Protein AF-A0A9X8MTF3-F1 (afdb_monomer_lite)

Secondary structure (DSSP, 8-state):
--------------PEEEEEE--STT-S-EEEEETTT--EEEE-EE---HHHHTT-SS--TT---EE--HHHHHHHS---

Foldseek 3Di:
DDDDPDDDDPPPPFDWAWQDAPDDPDDDWTWTARPVPRDIDIRADWDDDPVVVVPDPPDDPPDTDHDDDPVNCVPGPDPD

Structure (mmCIF, N/CA/C/O backbone):
data_AF-A0A9X8MTF3-F1
#
_entry.id   AF-A0A9X8MTF3-F1
#
loop_
_atom_site.group_PDB
_atom_site.id
_atom_site.type_symbol
_atom_site.label_atom_id
_atom_site.label_alt_id
_atom_site.label_comp_id
_atom_site.label_asym_id
_atom_site.label_entity_id
_atom_site.label_seq_id
_atom_site.pdbx_PDB_ins_code
_atom_site.Cartn_x
_atom_site.Cartn_y
_atom_site.Cartn_z
_atom_site.occupancy
_atom_site.B_iso_or_equiv
_atom_site.auth_seq_id
_atom_site.auth_comp_id
_atom_site.auth_asym_id
_atom_site.auth_atom_id
_atom_site.pdbx_PDB_model_num
ATOM 1 N N . MET A 1 1 ? -31.529 9.947 -24.471 1.00 39.81 1 MET A N 1
ATOM 2 C CA . MET A 1 1 ? -31.553 8.587 -23.891 1.00 39.81 1 MET A CA 1
ATOM 3 C C . MET A 1 1 ? -30.118 8.155 -23.663 1.00 39.81 1 MET A C 1
ATOM 5 O O . MET A 1 1 ? -29.432 7.908 -24.641 1.00 39.81 1 MET A O 1
ATOM 9 N N . LEU A 1 2 ? -29.660 8.091 -22.413 1.00 33.94 2 LEU A N 1
ATOM 10 C CA . LEU A 1 2 ? -28.511 7.263 -22.050 1.00 33.94 2 LEU A CA 1
ATOM 11 C C . LEU A 1 2 ? -28.922 6.430 -20.833 1.00 33.94 2 LEU A C 1
ATOM 13 O O . LEU A 1 2 ? -29.202 6.973 -19.769 1.00 33.94 2 LEU A O 1
ATOM 17 N N . ASN A 1 3 ? -29.020 5.119 -21.041 1.00 43.94 3 ASN A N 1
ATOM 18 C CA . ASN A 1 3 ? -29.156 4.117 -19.993 1.00 43.94 3 ASN A CA 1
ATOM 19 C C . ASN A 1 3 ? -27.750 3.611 -19.675 1.00 43.94 3 ASN A C 1
ATOM 21 O O . ASN A 1 3 ? -27.163 2.909 -20.493 1.00 43.94 3 ASN A O 1
ATOM 25 N N . LEU A 1 4 ? -27.237 3.933 -18.490 1.00 41.75 4 LEU A N 1
ATOM 26 C CA . LEU A 1 4 ? -26.041 3.298 -17.942 1.00 41.75 4 LEU A CA 1
ATOM 27 C C . LEU A 1 4 ? -26.411 2.603 -16.631 1.00 41.75 4 LEU A C 1
ATOM 29 O O . LEU A 1 4 ? -26.063 3.037 -15.538 1.00 41.75 4 LEU A O 1
ATOM 33 N N . LYS A 1 5 ? -27.190 1.527 -16.751 1.00 51.72 5 LYS A N 1
ATOM 34 C CA . LYS A 1 5 ? -27.421 0.579 -15.663 1.00 51.72 5 LYS A CA 1
ATOM 35 C C . LYS A 1 5 ? -26.784 -0.754 -16.054 1.00 51.72 5 LYS A C 1
ATOM 37 O O . LYS A 1 5 ? -27.436 -1.613 -16.630 1.00 51.72 5 LYS A O 1
ATOM 42 N N . LEU A 1 6 ? -25.492 -0.867 -15.757 1.00 46.09 6 LEU A N 1
ATOM 43 C CA . LEU A 1 6 ? -24.720 -2.107 -15.622 1.00 46.09 6 LEU A CA 1
ATOM 44 C C . LEU A 1 6 ? -23.619 -1.790 -14.578 1.00 46.09 6 LEU A C 1
ATOM 46 O O . LEU A 1 6 ? -22.626 -1.164 -14.912 1.00 46.09 6 LEU A O 1
ATOM 50 N N . ILE A 1 7 ? -23.935 -1.772 -13.275 1.00 44.25 7 ILE A N 1
ATOM 51 C CA .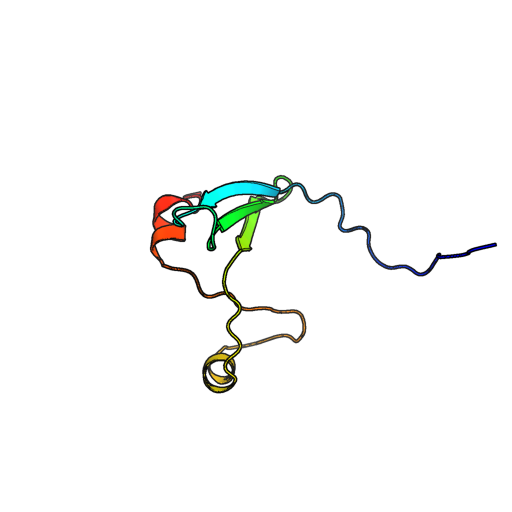 ILE A 1 7 ? -23.728 -2.876 -12.309 1.00 44.25 7 ILE A CA 1
ATOM 52 C C . ILE A 1 7 ? -22.239 -3.297 -12.310 1.00 44.25 7 ILE A C 1
ATOM 54 O O . ILE A 1 7 ? -21.779 -3.886 -13.275 1.00 44.25 7 ILE A O 1
ATOM 58 N N . SER A 1 8 ? -21.438 -3.022 -11.274 1.00 41.06 8 SER A N 1
ATOM 59 C CA . SER A 1 8 ? -21.491 -3.794 -10.026 1.00 41.06 8 SER A CA 1
ATOM 60 C C . SER A 1 8 ? -20.651 -3.160 -8.905 1.00 41.06 8 SER A C 1
ATOM 62 O O . SER A 1 8 ? -19.488 -2.836 -9.111 1.00 41.06 8 SER A O 1
ATOM 64 N N . ARG A 1 9 ? -21.270 -3.069 -7.718 1.00 47.44 9 ARG A N 1
ATOM 65 C CA . ARG A 1 9 ? -20.755 -2.629 -6.407 1.00 47.44 9 ARG A CA 1
ATOM 66 C C . ARG A 1 9 ? -20.263 -1.183 -6.354 1.00 47.44 9 ARG A C 1
ATOM 68 O O . ARG A 1 9 ? -19.099 -0.876 -6.562 1.00 47.44 9 ARG A O 1
ATOM 75 N N . LYS A 1 10 ? -21.166 -0.306 -5.903 1.00 46.03 10 LYS A N 1
ATOM 76 C CA . LYS A 1 10 ? -20.784 0.748 -4.959 1.00 46.03 10 LYS A CA 1
ATOM 77 C C . LYS A 1 10 ? -19.872 0.045 -3.944 1.00 46.03 10 LYS A C 1
ATOM 79 O O . LYS A 1 10 ? -20.357 -0.871 -3.277 1.00 46.03 10 LYS A O 1
ATOM 84 N N . ALA A 1 11 ? -18.576 0.365 -3.901 1.00 55.44 11 ALA A N 1
ATOM 85 C CA . ALA A 1 11 ? -17.846 0.160 -2.661 1.00 55.44 11 ALA A CA 1
ATOM 86 C C . ALA A 1 11 ? -18.760 0.796 -1.615 1.00 55.44 11 ALA A C 1
ATOM 88 O O . ALA A 1 11 ? -19.147 1.957 -1.765 1.00 55.44 11 ALA A O 1
ATOM 89 N N . THR A 1 12 ? -19.300 -0.017 -0.711 1.00 58.66 12 THR A N 1
ATOM 90 C CA . THR A 1 12 ? -19.939 0.494 0.500 1.00 58.66 12 THR A CA 1
ATOM 91 C C . THR A 1 12 ? -19.058 1.629 0.984 1.00 58.66 12 THR A C 1
ATOM 93 O O . THR A 1 12 ? -17.852 1.412 1.035 1.00 58.66 12 THR A O 1
ATOM 96 N N . ASP A 1 13 ? -19.651 2.814 1.148 1.00 70.56 13 ASP A N 1
ATOM 97 C CA . ASP A 1 13 ? -18.982 4.074 1.492 1.00 70.56 13 ASP A CA 1
ATOM 98 C C . ASP A 1 13 ? -17.737 3.781 2.341 1.00 70.56 13 ASP A C 1
ATOM 100 O O . ASP A 1 13 ? -17.879 3.296 3.459 1.00 70.56 13 ASP A O 1
ATOM 104 N N . MET A 1 14 ? -16.552 3.870 1.732 1.00 85.94 14 MET A N 1
ATOM 105 C CA . MET A 1 14 ? -15.287 3.522 2.378 1.00 85.94 14 MET A CA 1
ATOM 106 C C . MET A 1 14 ? -14.586 4.837 2.644 1.00 85.94 14 MET A C 1
ATOM 108 O O . MET A 1 14 ? -14.079 5.471 1.711 1.00 85.94 14 MET A O 1
ATOM 112 N N . THR A 1 15 ? -14.593 5.253 3.902 1.00 95.44 15 THR A N 1
ATOM 113 C CA . THR A 1 15 ? -13.978 6.505 4.318 1.00 95.44 15 THR A CA 1
ATOM 114 C C . THR A 1 15 ? -12.531 6.229 4.686 1.00 95.44 15 THR A C 1
ATOM 116 O O . THR A 1 15 ? -12.239 5.403 5.547 1.00 95.44 15 THR A O 1
ATOM 119 N N . LEU A 1 16 ? -11.603 6.900 4.003 1.00 95.38 16 LEU A N 1
ATOM 120 C CA . LEU A 1 16 ? -10.174 6.757 4.263 1.00 95.38 16 LEU A CA 1
ATOM 121 C C . LEU A 1 16 ? -9.677 7.913 5.122 1.00 95.38 16 LEU A C 1
ATOM 123 O O . LEU A 1 16 ? -9.690 9.070 4.696 1.00 95.38 16 LEU A O 1
ATOM 127 N N . ARG A 1 17 ? -9.169 7.588 6.308 1.00 94.62 17 ARG A N 1
ATOM 128 C CA . ARG A 1 17 ? -8.492 8.534 7.190 1.00 94.62 17 ARG A CA 1
ATOM 129 C C . ARG A 1 17 ? -6.991 8.481 6.960 1.00 94.62 17 ARG A C 1
ATOM 131 O O . ARG A 1 17 ? -6.381 7.422 7.061 1.00 94.62 17 ARG A O 1
ATOM 138 N N . PHE A 1 18 ? -6.381 9.628 6.672 1.00 93.25 18 PHE A N 1
ATOM 139 C CA . PHE A 1 18 ? -4.925 9.743 6.570 1.00 93.25 18 PHE A CA 1
ATOM 140 C C . PHE A 1 18 ? -4.264 9.460 7.924 1.00 93.25 18 PHE A C 1
ATOM 142 O O . PHE A 1 18 ? -4.659 10.033 8.942 1.00 93.25 18 PHE A O 1
ATOM 149 N N . ILE A 1 19 ? -3.246 8.600 7.920 1.00 93.38 19 ILE A N 1
ATOM 150 C CA . ILE A 1 19 ? -2.464 8.256 9.112 1.00 93.38 19 ILE A CA 1
ATOM 151 C C . ILE A 1 19 ? -1.097 8.935 9.083 1.00 93.38 19 ILE A C 1
ATOM 153 O O . ILE A 1 19 ? -0.677 9.522 10.079 1.00 93.38 19 ILE A O 1
ATOM 157 N N . GLY A 1 20 ? -0.397 8.876 7.949 1.00 91.62 20 GLY A N 1
ATOM 158 C CA . GLY A 1 20 ? 0.933 9.460 7.841 1.00 91.62 20 GLY A CA 1
ATOM 159 C C . GLY A 1 20 ? 1.667 9.110 6.556 1.00 91.62 20 GLY A C 1
ATOM 160 O O . GLY A 1 20 ? 1.315 8.167 5.846 1.00 91.62 20 GLY A O 1
ATOM 161 N N . THR A 1 21 ? 2.725 9.872 6.296 1.00 91.44 21 THR A N 1
ATOM 162 C CA . THR A 1 21 ? 3.669 9.663 5.197 1.00 91.44 21 THR A CA 1
ATOM 163 C C . THR A 1 21 ? 5.098 9.828 5.708 1.00 91.44 21 THR A C 1
ATOM 165 O O . THR A 1 21 ? 5.347 10.599 6.638 1.00 91.44 21 THR A O 1
ATOM 168 N N . THR A 1 22 ? 6.036 9.089 5.118 1.00 83.88 22 THR A N 1
ATOM 169 C CA . THR A 1 22 ? 7.481 9.322 5.288 1.00 83.88 22 THR A CA 1
ATOM 170 C C . THR A 1 22 ? 8.099 10.025 4.082 1.00 83.88 22 THR A C 1
ATOM 172 O O . THR A 1 22 ? 9.318 10.136 4.023 1.00 83.88 22 THR A O 1
ATOM 175 N N . SER A 1 23 ? 7.289 10.466 3.116 1.00 79.56 23 SER A N 1
ATOM 176 C CA . SER A 1 23 ? 7.762 11.292 2.010 1.00 79.56 23 SER A CA 1
ATOM 177 C C . SER A 1 23 ? 7.915 12.750 2.426 1.00 79.56 23 SER A C 1
ATOM 179 O O . SER A 1 23 ? 7.067 13.311 3.125 1.00 79.56 23 SER A O 1
ATOM 181 N N . ASP A 1 24 ? 8.990 13.363 1.947 1.00 65.94 24 ASP A N 1
ATOM 182 C CA . ASP A 1 24 ? 9.085 14.812 1.843 1.00 65.94 24 ASP A CA 1
ATOM 183 C C . ASP A 1 24 ? 8.419 15.239 0.514 1.00 65.94 24 ASP A C 1
ATOM 185 O O . ASP A 1 24 ? 8.411 14.482 -0.456 1.00 65.94 24 ASP A O 1
ATOM 189 N N . ASP A 1 25 ? 7.801 16.422 0.476 1.00 61.38 25 ASP A N 1
ATOM 190 C CA . ASP A 1 25 ? 7.204 17.045 -0.724 1.00 61.38 25 ASP A CA 1
ATOM 191 C C . ASP A 1 25 ? 6.025 16.322 -1.425 1.00 61.38 25 ASP A C 1
ATOM 193 O O . ASP A 1 25 ? 5.616 16.716 -2.517 1.00 61.38 25 ASP A O 1
ATOM 197 N N . GLY A 1 26 ? 5.371 15.358 -0.765 1.00 57.03 26 GLY A N 1
ATOM 198 C CA . GLY A 1 26 ? 4.056 14.841 -1.190 1.00 57.03 26 GLY A CA 1
ATOM 199 C C . GLY A 1 26 ? 4.076 13.599 -2.086 1.00 57.03 26 GLY A C 1
ATOM 200 O O . GLY A 1 26 ? 3.031 13.222 -2.618 1.00 57.03 26 GLY A O 1
ATOM 201 N N . ASP A 1 27 ? 5.227 12.943 -2.216 1.00 66.50 27 ASP A N 1
ATOM 202 C CA . ASP A 1 27 ? 5.353 11.664 -2.922 1.00 66.50 27 ASP A CA 1
ATOM 203 C C . ASP A 1 27 ? 4.908 10.454 -2.065 1.00 66.50 27 ASP A C 1
ATOM 205 O O . ASP A 1 27 ? 4.487 10.585 -0.917 1.00 66.50 27 ASP A O 1
ATOM 209 N N . CYS A 1 28 ? 4.950 9.242 -2.620 1.00 73.56 28 CYS A N 1
ATOM 210 C CA . CYS A 1 28 ? 4.748 7.991 -1.879 1.00 73.56 28 CYS A CA 1
ATOM 211 C C . CYS A 1 28 ? 5.893 7.731 -0.874 1.00 73.56 28 CYS A C 1
ATOM 213 O O . CYS A 1 28 ? 7.016 8.180 -1.104 1.00 73.56 28 CYS A O 1
ATOM 215 N N . PRO A 1 29 ? 5.678 6.938 0.196 1.00 90.62 29 PRO A N 1
ATOM 216 C CA . PRO A 1 29 ? 4.493 6.127 0.512 1.00 90.62 29 PRO A CA 1
ATOM 217 C C . PRO A 1 29 ? 3.567 6.748 1.580 1.00 90.62 29 PRO A C 1
ATOM 219 O O . PRO A 1 29 ? 4.008 7.511 2.433 1.00 90.62 29 PRO A O 1
ATOM 222 N N . THR A 1 30 ? 2.287 6.366 1.610 1.00 92.19 30 THR A N 1
ATOM 223 C CA . THR A 1 30 ? 1.301 6.891 2.578 1.00 92.19 30 THR A CA 1
ATOM 224 C C . THR A 1 30 ? 0.422 5.789 3.170 1.00 92.19 30 THR A C 1
ATOM 226 O O . THR A 1 30 ? 0.014 4.866 2.463 1.00 92.19 30 THR A O 1
ATOM 229 N N . LEU A 1 31 ? 0.121 5.894 4.468 1.00 93.69 31 LEU A N 1
ATOM 230 C CA . LEU A 1 31 ? -0.842 5.040 5.164 1.00 93.69 31 LEU A CA 1
ATOM 231 C C . LEU A 1 31 ? -2.187 5.740 5.344 1.00 93.69 31 LEU A C 1
ATOM 233 O O . LEU A 1 31 ? -2.255 6.888 5.796 1.00 93.69 31 LEU A O 1
ATOM 237 N N . TYR A 1 32 ? -3.245 4.985 5.076 1.00 93.69 32 TYR A N 1
ATOM 238 C CA . TYR A 1 32 ? -4.623 5.327 5.387 1.00 93.69 32 TYR A CA 1
ATOM 239 C C . TYR A 1 32 ? -5.265 4.202 6.197 1.00 93.69 32 TYR A C 1
ATOM 241 O O . TYR A 1 32 ? -4.873 3.043 6.081 1.00 93.69 32 TYR A O 1
ATOM 249 N N . GLU A 1 33 ? -6.280 4.542 6.976 1.00 93.81 33 GLU A N 1
ATOM 250 C CA . GLU A 1 33 ? -7.150 3.587 7.655 1.00 93.81 33 GLU A CA 1
ATOM 251 C C . GLU A 1 33 ? -8.561 3.701 7.086 1.00 93.81 33 GLU A C 1
ATOM 253 O O . GLU A 1 33 ? -9.053 4.806 6.847 1.00 93.81 33 GLU A O 1
ATOM 258 N N . VAL A 1 34 ? -9.201 2.560 6.863 1.00 94.81 34 VAL A N 1
ATOM 259 C CA . VAL A 1 34 ? -10.627 2.473 6.562 1.00 94.81 34 VAL A CA 1
ATOM 260 C C . VAL A 1 34 ? -11.387 2.701 7.863 1.00 94.81 34 VAL A C 1
ATOM 262 O O . VAL A 1 34 ? -11.372 1.833 8.736 1.00 94.81 34 VAL A O 1
ATOM 265 N N . GLU A 1 35 ? -12.056 3.846 8.003 1.00 93.56 35 GLU A N 1
ATOM 266 C CA . GLU A 1 35 ? -12.700 4.243 9.265 1.00 93.56 35 GLU A CA 1
ATOM 267 C C . GLU A 1 35 ? -13.729 3.216 9.756 1.00 93.56 35 GLU A C 1
ATOM 269 O O . GLU A 1 35 ? -13.931 3.050 10.957 1.00 93.56 35 GLU A O 1
ATOM 274 N N . GLU A 1 36 ? -14.373 2.499 8.836 1.00 93.62 36 GLU A N 1
ATOM 275 C CA . GLU A 1 36 ? -15.428 1.546 9.16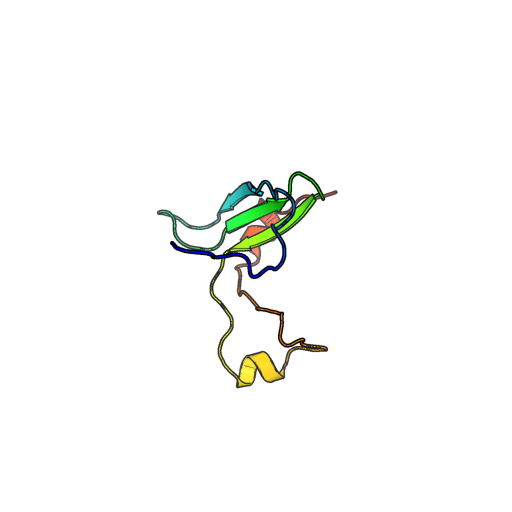0 1.00 93.62 36 GLU A CA 1
ATOM 276 C C . GLU A 1 36 ? -14.908 0.196 9.682 1.00 93.62 36 GLU A C 1
ATOM 278 O O . GLU A 1 36 ? -15.659 -0.532 10.333 1.00 93.62 36 GLU A O 1
ATOM 283 N N . THR A 1 37 ? -13.660 -0.172 9.378 1.00 93.31 37 THR A N 1
ATOM 284 C CA . THR A 1 37 ? -13.123 -1.522 9.660 1.00 93.31 37 THR A CA 1
ATOM 285 C C . THR A 1 37 ? -11.824 -1.518 10.458 1.00 93.31 37 THR A C 1
ATOM 287 O O . THR A 1 37 ? -11.505 -2.527 11.082 1.00 93.31 37 THR A O 1
ATOM 290 N N . GLY A 1 38 ? -11.084 -0.408 10.452 1.00 90.94 38 GLY A N 1
ATOM 291 C CA . GLY A 1 38 ? -9.708 -0.353 10.936 1.00 90.94 38 GLY A CA 1
ATOM 292 C C . GLY A 1 38 ? -8.690 -0.968 9.967 1.00 90.94 38 GLY A C 1
ATOM 293 O O . GLY A 1 38 ? -7.500 -0.982 10.275 1.00 90.94 38 GLY A O 1
ATOM 294 N N . ASP A 1 39 ? -9.120 -1.464 8.798 1.00 93.38 39 ASP A N 1
ATOM 295 C CA . ASP A 1 39 ? -8.210 -2.014 7.793 1.00 93.38 39 ASP A CA 1
ATOM 296 C C . ASP A 1 39 ? -7.258 -0.928 7.272 1.00 93.38 39 ASP A C 1
ATOM 298 O O . ASP A 1 39 ? -7.640 0.227 7.065 1.00 93.38 39 ASP A O 1
ATOM 302 N N . ILE A 1 40 ? -6.007 -1.307 7.011 1.00 92.75 40 ILE A N 1
ATOM 303 C CA . ILE A 1 40 ? -4.977 -0.386 6.525 1.00 92.75 40 ILE A CA 1
ATOM 304 C C . ILE A 1 40 ? -4.876 -0.437 5.005 1.00 92.75 40 ILE A C 1
ATOM 306 O O . ILE A 1 40 ? -4.720 -1.500 4.403 1.00 92.75 40 ILE A O 1
ATOM 310 N N . VAL A 1 41 ? -4.877 0.743 4.388 1.00 93.69 41 VAL A N 1
ATOM 311 C CA . VAL A 1 41 ? -4.591 0.942 2.968 1.00 93.69 41 VAL A CA 1
ATOM 312 C C . VAL A 1 41 ? -3.226 1.602 2.825 1.00 93.69 41 VAL A C 1
ATOM 314 O O . VAL A 1 41 ? -2.923 2.605 3.472 1.00 93.69 41 VAL A O 1
ATOM 317 N N . VAL A 1 42 ? -2.398 1.037 1.948 1.00 93.50 42 VAL A N 1
ATOM 318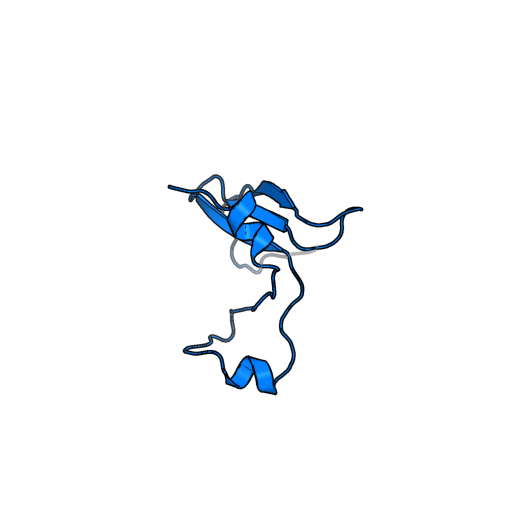 C CA . VAL A 1 42 ? -1.038 1.510 1.683 1.00 93.50 42 VAL A CA 1
ATOM 319 C C . VAL A 1 42 ? -0.952 2.049 0.260 1.00 93.50 42 VAL A C 1
ATOM 321 O O . VAL A 1 42 ? -1.147 1.307 -0.702 1.00 93.50 42 VAL A O 1
ATOM 324 N N . GLN A 1 43 ? -0.612 3.327 0.124 1.00 92.06 43 GLN A N 1
ATOM 325 C CA . GLN A 1 43 ? -0.205 3.919 -1.145 1.00 92.06 43 GLN A CA 1
ATOM 326 C C . GLN A 1 43 ? 1.319 3.830 -1.277 1.00 92.06 43 GLN A C 1
ATOM 328 O O . GLN A 1 43 ? 2.053 4.246 -0.380 1.00 92.06 43 GLN A O 1
ATOM 333 N N . GLY A 1 44 ? 1.797 3.314 -2.406 1.00 90.44 44 GLY A N 1
ATOM 334 C CA . GLY A 1 44 ? 3.219 3.177 -2.700 1.00 90.44 44 GLY A CA 1
ATOM 335 C C . GLY A 1 44 ? 3.466 2.737 -4.139 1.00 90.44 44 GLY A C 1
ATOM 336 O O . GLY A 1 44 ? 2.525 2.592 -4.925 1.00 90.44 44 GLY A O 1
ATOM 337 N N . ASP A 1 45 ? 4.731 2.492 -4.469 1.00 90.50 45 ASP A N 1
ATOM 338 C CA . ASP A 1 45 ? 5.110 2.001 -5.790 1.00 90.50 45 ASP A CA 1
ATOM 339 C C . ASP A 1 45 ? 4.767 0.525 -5.942 1.00 90.50 45 ASP A C 1
ATOM 341 O O . ASP A 1 45 ? 5.116 -0.315 -5.106 1.00 90.50 45 ASP A O 1
ATOM 345 N N . ARG A 1 46 ? 4.087 0.198 -7.042 1.00 94.25 46 ARG A N 1
ATOM 346 C CA . ARG A 1 46 ? 3.710 -1.180 -7.344 1.00 94.25 46 ARG A CA 1
ATOM 347 C C . ARG A 1 46 ? 4.947 -2.006 -7.698 1.00 94.25 46 ARG A C 1
ATOM 349 O O . ARG A 1 46 ? 5.692 -1.658 -8.616 1.00 94.25 46 ARG A O 1
ATOM 356 N N . LEU A 1 47 ? 5.102 -3.158 -7.053 1.00 95.19 47 LEU A N 1
ATOM 357 C CA . LEU A 1 47 ? 6.060 -4.177 -7.464 1.00 95.19 47 LEU A CA 1
ATOM 358 C C . LEU A 1 47 ? 5.594 -4.777 -8.795 1.00 95.19 47 LEU A C 1
ATOM 360 O O . LEU A 1 47 ? 4.535 -5.395 -8.872 1.00 95.19 47 LEU A O 1
ATOM 364 N N . THR A 1 48 ? 6.358 -4.543 -9.858 1.00 94.75 48 THR A N 1
ATOM 365 C CA . THR A 1 48 ? 5.978 -4.925 -11.232 1.00 94.75 48 THR A CA 1
ATOM 366 C C . THR A 1 48 ? 6.941 -5.903 -11.886 1.00 94.75 48 THR A C 1
ATOM 368 O O . THR A 1 48 ? 6.593 -6.498 -12.902 1.00 94.75 48 THR A O 1
ATOM 371 N N . ASP A 1 49 ? 8.128 -6.084 -11.311 1.00 96.50 49 ASP A N 1
ATOM 372 C CA . ASP A 1 49 ? 9.140 -6.992 -11.834 1.00 96.50 49 ASP A CA 1
ATOM 373 C C . ASP A 1 49 ? 8.667 -8.456 -11.725 1.00 96.50 49 ASP A C 1
ATOM 375 O O . ASP A 1 49 ? 8.418 -8.931 -10.608 1.00 96.50 49 ASP A O 1
ATOM 379 N N . PRO A 1 50 ? 8.552 -9.189 -12.849 1.00 94.56 50 PRO A N 1
ATOM 380 C CA . PRO A 1 50 ? 8.127 -10.584 -12.844 1.00 94.56 50 PRO A CA 1
ATOM 381 C C . PRO A 1 50 ? 9.011 -11.502 -11.992 1.00 94.56 50 PRO A C 1
ATOM 383 O O . PRO A 1 50 ? 8.488 -12.432 -11.378 1.00 94.56 50 PRO A O 1
ATOM 386 N N . GLU A 1 51 ? 10.322 -11.252 -11.916 1.00 97.50 51 GLU A N 1
ATOM 387 C CA . GLU A 1 51 ? 11.246 -12.073 -11.123 1.00 97.50 51 GLU A CA 1
ATOM 388 C C . GLU A 1 51 ? 11.015 -11.891 -9.619 1.00 97.50 51 GLU A C 1
ATOM 390 O O . GLU A 1 51 ? 11.136 -12.845 -8.846 1.00 97.50 51 GLU A O 1
ATOM 395 N N . HIS A 1 52 ? 10.633 -10.688 -9.186 1.00 96.62 52 HIS A N 1
ATOM 396 C CA . HIS A 1 52 ? 10.242 -10.435 -7.799 1.00 96.62 52 HIS A CA 1
ATOM 397 C C . HIS A 1 52 ? 8.844 -10.983 -7.495 1.00 96.62 52 HIS A C 1
ATOM 399 O O . HIS A 1 52 ? 8.633 -11.585 -6.443 1.00 96.62 52 HIS A O 1
ATOM 405 N N . LEU A 1 53 ? 7.892 -10.822 -8.418 1.00 95.81 53 LEU A N 1
ATOM 406 C CA . LEU A 1 53 ? 6.527 -11.326 -8.250 1.00 95.81 53 LEU A CA 1
ATOM 407 C C . LEU A 1 53 ? 6.483 -12.857 -8.149 1.00 95.81 53 LEU A C 1
ATOM 409 O O . LEU A 1 53 ? 5.715 -13.388 -7.351 1.00 95.81 53 LEU A O 1
ATOM 413 N N . ALA A 1 54 ? 7.346 -13.570 -8.880 1.00 95.81 54 ALA A N 1
ATOM 414 C CA . ALA A 1 54 ? 7.459 -15.029 -8.808 1.00 95.81 54 ALA A CA 1
ATOM 415 C C . ALA A 1 54 ? 7.912 -15.558 -7.430 1.00 95.81 54 ALA A C 1
ATOM 417 O O . ALA A 1 54 ? 7.779 -16.750 -7.158 1.00 95.81 54 ALA A O 1
ATOM 418 N N . GLN A 1 55 ? 8.447 -14.693 -6.559 1.00 97.00 55 GLN A N 1
ATOM 419 C CA . GLN A 1 55 ? 8.864 -15.048 -5.196 1.00 97.00 55 GLN A CA 1
ATOM 420 C C . GLN A 1 55 ? 7.724 -14.925 -4.173 1.00 97.00 55 GLN A C 1
ATOM 422 O O . GLN A 1 55 ? 7.860 -15.383 -3.036 1.00 97.00 55 GLN A O 1
ATOM 427 N N . LEU A 1 56 ? 6.605 -14.304 -4.553 1.00 96.25 56 LEU A N 1
ATOM 428 C CA . LEU A 1 56 ? 5.436 -14.149 -3.696 1.00 96.25 56 LEU A CA 1
ATOM 429 C C . LEU A 1 56 ? 4.651 -15.462 -3.608 1.00 96.25 56 LEU A C 1
ATOM 431 O O . LEU A 1 56 ? 4.661 -16.292 -4.516 1.00 96.25 56 LEU A O 1
ATOM 435 N N . ARG A 1 57 ? 3.964 -15.660 -2.484 1.00 95.88 57 ARG A N 1
ATOM 436 C CA . ARG A 1 57 ? 3.208 -16.885 -2.201 1.00 95.88 57 ARG A CA 1
ATOM 437 C C . ARG A 1 57 ? 1.713 -16.623 -2.295 1.00 95.88 57 ARG A C 1
ATOM 439 O O . ARG A 1 57 ? 1.259 -15.575 -1.855 1.00 95.88 57 ARG A O 1
ATOM 446 N N . ASP A 1 58 ? 0.977 -17.604 -2.818 1.00 94.94 58 ASP A N 1
ATOM 447 C CA . ASP A 1 58 ? -0.494 -17.644 -2.811 1.00 94.94 58 ASP A CA 1
ATOM 448 C C . ASP A 1 58 ? -1.173 -16.422 -3.477 1.00 94.94 58 ASP A C 1
ATOM 450 O O . ASP A 1 58 ? -2.254 -16.004 -3.065 1.00 94.94 58 ASP A O 1
ATOM 454 N N . VAL A 1 59 ? -0.536 -15.873 -4.523 1.00 91.44 59 VAL A N 1
ATOM 455 C CA . VAL A 1 59 ? -0.969 -14.660 -5.242 1.00 91.44 59 VAL A CA 1
ATOM 456 C C . VAL A 1 59 ? -2.281 -14.877 -5.996 1.00 91.44 59 VAL A C 1
ATOM 458 O O . VAL A 1 59 ? -2.418 -15.837 -6.759 1.00 91.44 59 VAL A O 1
ATOM 461 N N . LYS A 1 60 ? -3.225 -13.945 -5.841 1.00 92.88 60 LYS A N 1
ATOM 462 C CA . LYS A 1 60 ? -4.482 -13.895 -6.606 1.00 92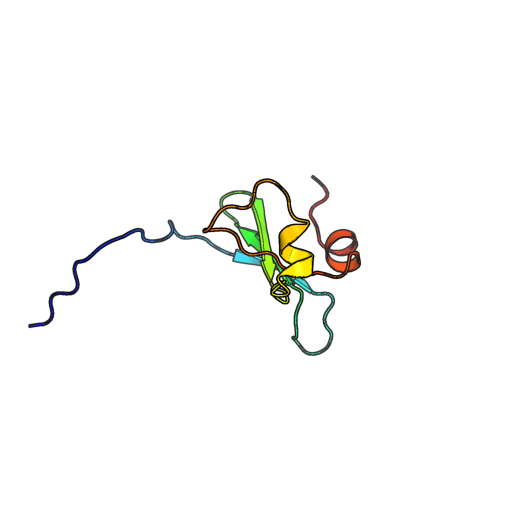.88 60 LYS A CA 1
ATOM 463 C C . LYS A 1 60 ? -4.445 -12.811 -7.678 1.00 92.88 60 LYS A C 1
ATOM 465 O O . LYS A 1 60 ? -3.863 -11.752 -7.479 1.00 92.88 60 LYS A O 1
ATOM 470 N N . ASP A 1 61 ? -5.205 -13.012 -8.753 1.00 90.06 61 ASP A N 1
ATOM 471 C CA . ASP A 1 61 ? -5.333 -12.040 -9.854 1.00 90.06 61 ASP A CA 1
ATOM 472 C C . ASP A 1 61 ? -5.833 -10.653 -9.411 1.00 90.06 61 ASP A C 1
ATOM 474 O O . ASP A 1 61 ? -5.594 -9.655 -10.085 1.00 90.06 61 ASP A O 1
ATOM 478 N N . SER A 1 62 ? -6.557 -10.576 -8.289 1.00 91.69 62 SER A N 1
ATOM 479 C CA . SER A 1 62 ? -7.084 -9.321 -7.744 1.00 91.69 62 SER A CA 1
ATOM 480 C C . SER A 1 62 ? -6.093 -8.553 -6.865 1.00 91.69 62 SER A C 1
ATOM 482 O O . SER A 1 62 ? -6.440 -7.483 -6.370 1.00 91.69 62 SER A O 1
ATOM 484 N N . GLU A 1 63 ? -4.915 -9.110 -6.589 1.00 92.81 63 GLU A N 1
ATOM 485 C CA . GLU A 1 63 ? -3.943 -8.525 -5.667 1.00 92.81 63 GLU A CA 1
ATOM 486 C C . GLU A 1 63 ? -2.9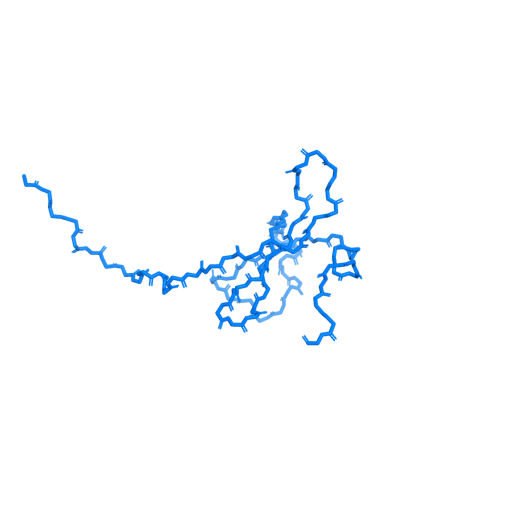68 -7.591 -6.391 1.00 92.81 63 GLU A C 1
ATOM 488 O O . GLU A 1 63 ? -2.576 -7.801 -7.537 1.00 92.81 63 GLU A O 1
ATOM 493 N N . THR A 1 64 ? -2.553 -6.543 -5.684 1.00 95.00 64 THR A N 1
ATOM 494 C CA . THR A 1 64 ? -1.438 -5.685 -6.080 1.00 95.00 64 THR A CA 1
ATOM 495 C C . THR A 1 64 ? -0.465 -5.607 -4.917 1.00 95.00 64 THR A C 1
ATOM 497 O O . THR A 1 64 ? -0.875 -5.556 -3.758 1.00 95.00 64 THR A O 1
ATOM 500 N N . PHE A 1 65 ? 0.825 -5.567 -5.222 1.00 96.00 65 PHE A N 1
ATOM 501 C CA . PHE A 1 65 ? 1.878 -5.502 -4.215 1.00 96.00 65 PHE A CA 1
ATOM 502 C C . PHE A 1 65 ? 2.547 -4.144 -4.297 1.00 96.00 65 PHE A C 1
ATOM 504 O O . PHE A 1 65 ? 2.896 -3.697 -5.388 1.00 96.00 65 PHE A O 1
ATOM 511 N N . VAL A 1 66 ? 2.714 -3.487 -3.155 1.00 94.25 66 VAL A N 1
ATOM 512 C CA . VAL A 1 66 ? 3.399 -2.198 -3.052 1.00 94.25 66 VAL A CA 1
ATOM 513 C C . VAL A 1 66 ? 4.645 -2.353 -2.199 1.00 94.25 66 VAL A C 1
ATOM 515 O O . VAL A 1 66 ? 4.620 -3.023 -1.166 1.00 94.25 66 VAL A O 1
ATOM 518 N N . VAL A 1 67 ? 5.745 -1.753 -2.641 1.00 92.19 67 VAL A N 1
ATOM 519 C CA . VAL A 1 67 ? 6.975 -1.693 -1.853 1.00 92.19 67 VAL A CA 1
ATOM 520 C C . VAL A 1 67 ? 6.940 -0.421 -1.023 1.00 92.19 67 VAL A C 1
ATOM 522 O O . VAL A 1 67 ? 6.730 0.667 -1.555 1.00 92.19 67 VAL A O 1
ATOM 525 N N . ILE A 1 68 ? 7.165 -0.559 0.283 1.00 90.44 68 ILE A N 1
ATOM 526 C CA . ILE A 1 68 ? 7.276 0.576 1.197 1.00 90.44 68 ILE A CA 1
ATOM 527 C C . ILE A 1 68 ? 8.539 0.478 2.064 1.00 90.44 68 ILE A C 1
ATOM 529 O O . ILE A 1 68 ? 8.937 -0.623 2.460 1.00 90.44 68 ILE A O 1
ATOM 533 N N . PRO A 1 69 ? 9.174 1.610 2.410 1.00 90.38 69 PRO A N 1
ATOM 534 C CA . PRO A 1 69 ? 10.177 1.665 3.457 1.00 90.38 69 PRO A CA 1
ATOM 535 C C . PRO A 1 69 ? 9.584 1.213 4.796 1.00 90.38 69 PRO A C 1
ATOM 537 O O . PRO A 1 69 ? 8.496 1.626 5.199 1.00 90.38 69 PRO A O 1
ATOM 540 N N . ARG A 1 70 ? 10.345 0.393 5.531 1.00 89.81 70 ARG A N 1
ATOM 541 C CA . ARG A 1 70 ? 9.960 -0.121 6.859 1.00 89.81 70 ARG A CA 1
ATOM 542 C C . ARG A 1 70 ? 9.556 0.993 7.825 1.00 89.81 70 ARG A C 1
ATOM 544 O O . ARG A 1 70 ? 8.685 0.785 8.668 1.00 89.81 70 ARG A O 1
ATOM 551 N N . GLU A 1 71 ? 10.205 2.152 7.721 1.00 89.69 71 GLU A N 1
ATOM 552 C CA . GLU A 1 71 ? 9.971 3.261 8.638 1.00 89.69 71 GLU A CA 1
ATOM 553 C C . GLU A 1 71 ? 8.527 3.768 8.630 1.00 89.69 71 GLU A C 1
ATOM 555 O O . GLU A 1 71 ? 8.041 4.159 9.692 1.00 89.69 71 GLU A O 1
ATOM 560 N N . LEU A 1 72 ? 7.823 3.668 7.495 1.00 90.19 72 LEU A N 1
ATOM 561 C CA . LEU A 1 72 ? 6.414 4.038 7.383 1.00 90.19 72 LEU A CA 1
ATOM 562 C C . LEU A 1 72 ? 5.568 3.282 8.413 1.00 90.19 72 LEU A C 1
ATOM 564 O O . LEU A 1 72 ? 4.819 3.891 9.172 1.00 90.19 72 LEU A O 1
ATOM 568 N N . LEU A 1 73 ? 5.761 1.964 8.515 1.00 89.62 73 LEU A N 1
ATOM 569 C CA . LEU A 1 73 ? 5.043 1.143 9.487 1.00 89.62 73 LEU A CA 1
ATOM 570 C C . LEU A 1 73 ? 5.494 1.444 10.916 1.00 89.62 73 LEU A C 1
ATOM 572 O O . LEU A 1 73 ? 4.669 1.600 11.804 1.00 89.62 73 LEU A O 1
ATOM 576 N N . THR A 1 74 ? 6.798 1.580 11.161 1.00 90.44 74 THR A N 1
ATOM 577 C CA . THR A 1 74 ? 7.281 1.808 12.535 1.00 90.44 74 THR A CA 1
ATOM 578 C C . THR A 1 74 ? 6.868 3.160 13.117 1.00 90.44 74 THR A C 1
ATOM 580 O O . THR A 1 74 ? 6.772 3.287 14.336 1.00 90.44 74 THR A O 1
ATOM 583 N N . ARG A 1 75 ? 6.654 4.171 12.264 1.00 89.69 75 ARG A N 1
ATOM 584 C CA . ARG A 1 75 ? 6.256 5.519 12.686 1.00 89.69 75 ARG A CA 1
ATOM 585 C C . ARG A 1 75 ? 4.743 5.673 12.784 1.00 89.69 75 ARG A C 1
ATOM 587 O O . ARG A 1 75 ? 4.285 6.372 13.683 1.00 89.69 75 ARG A O 1
ATOM 594 N N . PHE A 1 76 ? 3.997 5.046 11.875 1.00 89.94 76 PHE A N 1
ATOM 595 C CA . PHE A 1 76 ? 2.588 5.372 11.662 1.00 89.94 76 PHE A CA 1
ATOM 596 C C . PHE A 1 76 ? 1.628 4.186 11.759 1.00 89.94 76 PHE A C 1
ATOM 598 O O . PHE A 1 76 ? 0.435 4.424 11.912 1.00 89.94 76 PHE A O 1
ATOM 605 N N . ALA A 1 77 ? 2.084 2.929 11.688 1.00 79.00 77 ALA A N 1
ATOM 606 C CA . ALA A 1 77 ? 1.155 1.809 11.823 1.00 79.00 77 ALA A CA 1
ATOM 607 C C . ALA A 1 77 ? 0.546 1.785 13.241 1.00 79.00 77 ALA A C 1
ATOM 609 O O . ALA A 1 77 ? 1.283 1.974 14.221 1.00 79.00 77 ALA A O 1
ATOM 610 N N . PRO A 1 78 ? -0.773 1.544 13.368 1.00 73.00 78 PRO A N 1
ATOM 611 C CA . PRO A 1 78 ? -1.416 1.364 14.664 1.00 73.00 78 PRO A CA 1
ATOM 612 C C . PRO A 1 78 ? -0.745 0.244 15.465 1.00 73.00 78 PRO A C 1
ATOM 614 O O . PRO A 1 78 ? -0.262 -0.741 14.905 1.00 73.00 78 PRO A O 1
ATOM 617 N N . LYS A 1 79 ? -0.676 0.418 16.788 1.00 74.31 79 LYS A N 1
ATOM 618 C CA . LYS A 1 79 ? -0.020 -0.528 17.707 1.00 74.31 79 LYS A CA 1
ATOM 619 C C . LYS A 1 79 ? -0.987 -1.522 18.355 1.00 74.31 79 LYS A C 1
ATOM 621 O O . LYS A 1 79 ? -0.529 -2.357 19.133 1.00 74.31 79 LYS A O 1
ATOM 626 N N . GLU A 1 80 ? -2.280 -1.408 18.061 1.00 62.81 80 GLU A N 1
ATOM 627 C CA . GLU A 1 80 ? -3.377 -2.163 18.676 1.00 62.81 80 GLU A CA 1
ATOM 628 C C . GLU A 1 80 ? -4.334 -2.675 17.602 1.00 62.81 80 GLU A C 1
ATOM 630 O O . GLU A 1 80 ? -4.661 -1.872 16.698 1.00 62.81 80 GLU A O 1
#

Sequence (80 aa):
MLNLKLISRKATDMTLRFIGTTSDDGDCPTLYEVEETGDIVVQGDRLTDPEHLAQLRDVKDSETFVVIPRELLTRFAPKE

Radius of gyration: 16.46 Å; chains: 1; bounding box: 43×35×43 Å

Organism: NCBI:txid156453

pL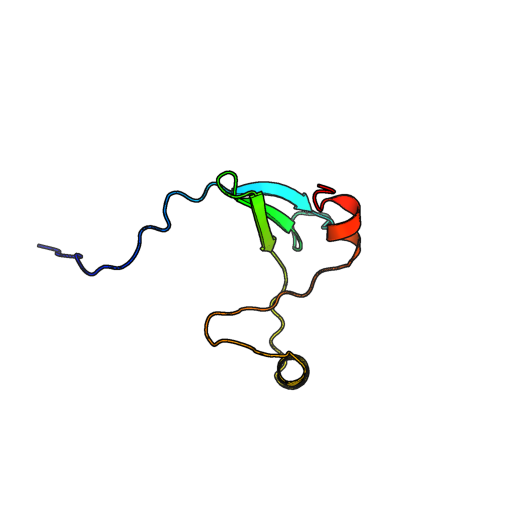DDT: mean 82.59, std 17.88, range [33.94, 97.5]